Protein AF-A0A2E9LLC0-F1 (afdb_monomer_lite)

Sequence (88 aa):
MISDKIRAIIGGAIRTRTTRIEAKLKDAIALHPPRIAFDPRSVADLHATIFEGAFVMTRTLPDADIMLDQLRHDRCDLELLFGAEIKT

Secondary structure (DSSP, 8-state):
---HHHHHHHHHHHHHHHHHHHHHHHHHHHHS--SS---HHHHHHHHHHHHHHHHHHHHHSS-SSHHHHHHHHHHHHHHHHHT-----

Structure (mmCIF, N/CA/C/O backbone):
data_AF-A0A2E9LLC0-F1
#
_entry.id   AF-A0A2E9LLC0-F1
#
loop_
_atom_site.group_PDB
_atom_site.id
_atom_site.type_symbol
_atom_site.label_atom_id
_atom_site.label_alt_id
_atom_site.label_comp_id
_atom_site.label_asym_id
_atom_site.label_entity_id
_atom_site.label_seq_id
_atom_site.pdbx_PDB_ins_code
_atom_site.Cartn_x
_atom_site.Cartn_y
_atom_site.Car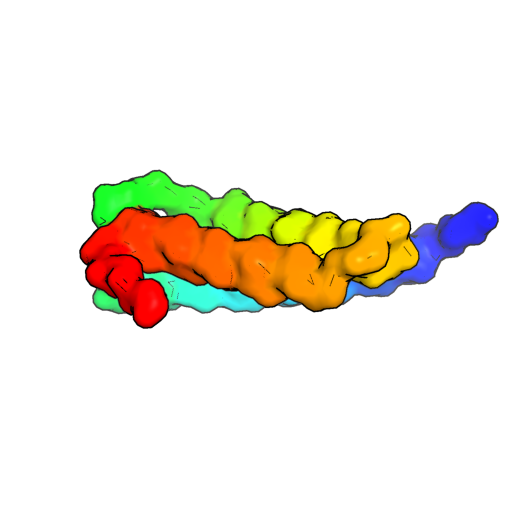tn_z
_atom_site.occupancy
_atom_site.B_iso_or_equiv
_atom_site.auth_seq_id
_atom_site.auth_comp_id
_atom_site.auth_asym_id
_atom_site.auth_atom_id
_atom_site.pdbx_PDB_model_num
ATOM 1 N N . MET A 1 1 ? 24.264 -2.074 -17.328 1.00 70.88 1 MET A N 1
ATOM 2 C CA . MET A 1 1 ? 24.237 -2.024 -15.849 1.00 70.88 1 MET A CA 1
ATOM 3 C C . MET A 1 1 ? 23.642 -0.684 -15.431 1.00 70.88 1 MET A C 1
ATOM 5 O O . MET A 1 1 ? 24.123 0.333 -15.913 1.00 70.88 1 MET A O 1
ATOM 9 N N . ILE A 1 2 ? 22.563 -0.664 -14.639 1.00 78.38 2 ILE A N 1
ATOM 10 C CA . ILE A 1 2 ? 21.962 0.590 -14.139 1.00 78.38 2 ILE A CA 1
ATOM 11 C C . ILE A 1 2 ? 22.945 1.242 -13.158 1.00 78.38 2 ILE A C 1
ATOM 13 O O . ILE A 1 2 ? 23.466 0.546 -12.289 1.00 78.38 2 ILE A O 1
ATOM 17 N N . SER A 1 3 ? 23.197 2.549 -13.290 1.00 94.56 3 SER A N 1
ATOM 18 C CA . SER A 1 3 ? 24.082 3.267 -12.363 1.00 94.56 3 SER A CA 1
ATOM 19 C C . SER A 1 3 ? 23.460 3.373 -10.970 1.00 94.56 3 SER A C 1
ATOM 21 O O . SER A 1 3 ? 22.241 3.509 -10.830 1.00 94.56 3 SER A O 1
ATOM 23 N N . ASP A 1 4 ? 24.291 3.381 -9.929 1.00 94.31 4 ASP A N 1
ATOM 24 C CA . ASP A 1 4 ? 23.812 3.500 -8.545 1.00 94.31 4 ASP A CA 1
ATOM 25 C C . ASP A 1 4 ? 23.017 4.787 -8.313 1.00 94.31 4 ASP A C 1
ATOM 27 O O . ASP A 1 4 ? 22.032 4.793 -7.575 1.00 94.31 4 ASP A O 1
ATOM 31 N N . LYS A 1 5 ? 23.363 5.858 -9.037 1.00 94.94 5 LYS A N 1
ATOM 32 C CA . LYS A 1 5 ? 22.607 7.113 -9.036 1.00 94.94 5 LYS A CA 1
ATOM 33 C C . LYS A 1 5 ? 21.175 6.924 -9.548 1.00 94.94 5 LYS A C 1
ATOM 35 O O . LYS A 1 5 ? 20.241 7.418 -8.923 1.00 94.94 5 LYS A O 1
ATOM 40 N N . ILE A 1 6 ? 20.981 6.201 -10.654 1.00 95.62 6 ILE A N 1
ATOM 41 C CA . ILE A 1 6 ? 19.640 5.924 -11.199 1.00 95.62 6 ILE A CA 1
ATOM 42 C C . ILE A 1 6 ? 18.849 5.042 -10.228 1.00 95.62 6 ILE A C 1
ATOM 44 O O . ILE A 1 6 ? 17.691 5.338 -9.933 1.00 95.62 6 ILE A O 1
ATOM 48 N N . ARG A 1 7 ? 19.484 4.002 -9.672 1.00 94.06 7 ARG A N 1
ATOM 49 C CA . ARG A 1 7 ? 18.863 3.128 -8.666 1.00 94.06 7 ARG A CA 1
ATOM 50 C C . ARG A 1 7 ? 18.394 3.919 -7.443 1.00 94.06 7 ARG A C 1
ATOM 52 O O . ARG A 1 7 ? 17.285 3.697 -6.961 1.00 94.06 7 ARG A O 1
ATOM 59 N N . ALA A 1 8 ? 19.211 4.855 -6.962 1.00 95.12 8 ALA A N 1
ATOM 60 C CA . ALA A 1 8 ? 18.879 5.699 -5.820 1.00 95.12 8 AL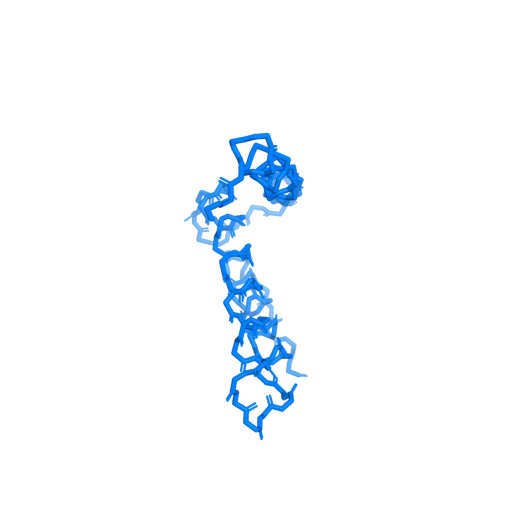A A CA 1
ATOM 61 C C . ALA A 1 8 ? 17.670 6.606 -6.097 1.00 95.12 8 ALA A C 1
ATOM 63 O O . ALA A 1 8 ? 16.789 6.707 -5.243 1.00 95.12 8 ALA A O 1
ATOM 64 N N . ILE A 1 9 ? 17.597 7.212 -7.288 1.00 96.62 9 ILE A N 1
ATOM 65 C CA . ILE A 1 9 ? 16.475 8.075 -7.696 1.00 96.62 9 ILE A CA 1
ATOM 66 C C . ILE A 1 9 ? 15.172 7.272 -7.763 1.00 96.62 9 ILE A C 1
ATOM 68 O O . ILE A 1 9 ? 14.188 7.651 -7.128 1.00 96.62 9 ILE A O 1
ATOM 72 N N . ILE A 1 10 ? 15.174 6.136 -8.469 1.00 92.62 10 ILE A N 1
ATOM 73 C CA . ILE A 1 10 ? 13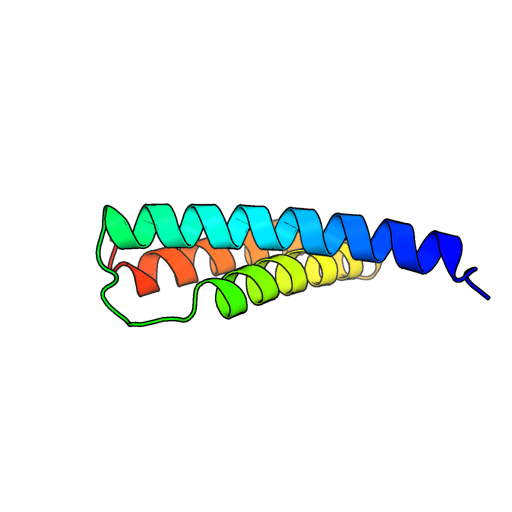.986 5.276 -8.602 1.00 92.62 10 ILE A CA 1
ATOM 74 C C . ILE A 1 10 ? 13.542 4.766 -7.226 1.00 92.62 10 ILE A C 1
ATOM 76 O O . ILE A 1 10 ? 12.376 4.901 -6.856 1.00 92.62 10 ILE A O 1
ATOM 80 N N . GLY A 1 11 ? 14.479 4.259 -6.420 1.00 93.56 11 GLY A N 1
ATOM 81 C CA . GLY A 1 11 ? 14.178 3.808 -5.061 1.00 93.56 11 GLY A CA 1
ATOM 82 C C . GLY A 1 11 ? 13.634 4.930 -4.169 1.00 93.56 11 GLY A C 1
ATOM 83 O O . GLY A 1 11 ? 12.774 4.685 -3.327 1.00 93.56 11 GLY A O 1
ATOM 84 N N . GLY A 1 12 ? 14.095 6.169 -4.360 1.00 95.88 12 GLY A N 1
ATOM 85 C CA . GLY A 1 12 ? 13.583 7.347 -3.660 1.00 95.88 12 GLY A CA 1
ATOM 86 C C . GLY A 1 12 ? 12.135 7.679 -4.022 1.00 95.88 12 GLY A C 1
ATOM 87 O O . GLY A 1 12 ? 11.340 7.981 -3.129 1.00 95.88 12 GLY A O 1
ATOM 88 N N . ALA A 1 13 ? 11.767 7.562 -5.300 1.00 93.75 13 ALA A N 1
ATOM 89 C CA . ALA A 1 13 ? 10.395 7.777 -5.758 1.00 93.75 13 ALA A CA 1
ATOM 90 C C . ALA A 1 13 ? 9.431 6.732 -5.170 1.00 93.75 13 ALA A C 1
ATOM 92 O O . ALA A 1 13 ? 8.396 7.097 -4.607 1.00 93.75 13 ALA A O 1
ATOM 93 N N . ILE A 1 14 ? 9.809 5.448 -5.212 1.00 93.25 14 ILE A N 1
ATOM 94 C CA . ILE A 1 14 ? 9.010 4.347 -4.647 1.00 93.25 14 ILE A CA 1
ATOM 95 C C . ILE A 1 14 ? 8.825 4.533 -3.135 1.00 93.25 14 ILE A C 1
ATOM 97 O O . ILE A 1 14 ? 7.702 4.455 -2.630 1.00 93.25 14 ILE A O 1
ATOM 101 N N . ARG A 1 15 ? 9.902 4.859 -2.403 1.00 94.81 15 ARG A N 1
ATOM 102 C CA . ARG A 1 15 ? 9.819 5.141 -0.960 1.00 94.81 15 ARG A CA 1
ATOM 103 C C . ARG A 1 15 ? 8.904 6.323 -0.662 1.00 94.81 15 ARG A C 1
ATOM 105 O O . ARG A 1 15 ? 8.036 6.201 0.193 1.00 94.81 15 ARG A O 1
ATOM 112 N N . THR A 1 16 ? 9.043 7.425 -1.400 1.00 96.00 16 THR A N 1
ATOM 113 C CA . THR A 1 16 ? 8.188 8.614 -1.240 1.00 96.00 16 THR A CA 1
ATOM 114 C C . THR A 1 16 ? 6.711 8.275 -1.431 1.00 96.00 16 THR A C 1
ATOM 116 O O . THR A 1 16 ? 5.877 8.675 -0.619 1.00 96.00 16 THR A O 1
ATOM 119 N N . ARG A 1 17 ? 6.370 7.518 -2.483 1.00 94.38 17 ARG A N 1
ATOM 120 C CA . ARG A 1 17 ? 4.991 7.074 -2.731 1.00 94.38 17 ARG A CA 1
ATOM 121 C C . ARG A 1 17 ? 4.465 6.237 -1.565 1.00 94.38 17 ARG A C 1
ATOM 123 O O . ARG A 1 17 ? 3.388 6.526 -1.052 1.00 94.38 17 ARG A O 1
ATOM 130 N N . THR A 1 18 ? 5.243 5.254 -1.132 1.00 96.38 18 THR A N 1
ATOM 131 C CA . THR A 1 18 ? 4.850 4.327 -0.066 1.00 96.38 18 THR A CA 1
ATOM 132 C C . THR A 1 18 ? 4.646 5.048 1.265 1.00 96.38 18 THR A C 1
ATOM 134 O O . THR A 1 18 ? 3.612 4.879 1.901 1.00 96.38 18 THR A O 1
ATOM 137 N N . THR A 1 19 ? 5.563 5.939 1.652 1.00 97.81 19 THR A N 1
ATOM 138 C CA . THR A 1 19 ? 5.436 6.748 2.875 1.00 97.81 19 THR A CA 1
ATOM 139 C C . THR A 1 19 ? 4.182 7.627 2.860 1.00 97.81 19 THR A C 1
ATOM 141 O O . THR A 1 19 ? 3.539 7.802 3.892 1.00 97.81 19 THR A O 1
ATOM 144 N N . ARG A 1 20 ? 3.783 8.159 1.697 1.00 97.69 20 ARG A N 1
ATOM 145 C CA . ARG A 1 20 ? 2.536 8.933 1.579 1.00 97.69 20 ARG A CA 1
ATOM 146 C C . ARG A 1 20 ? 1.290 8.068 1.751 1.00 97.69 20 ARG A C 1
ATOM 148 O O . ARG A 1 20 ? 0.312 8.547 2.314 1.00 97.69 20 ARG A O 1
ATOM 155 N N . ILE A 1 21 ? 1.303 6.833 1.254 1.00 97.00 21 ILE A N 1
ATOM 156 C CA . ILE A 1 21 ? 0.185 5.896 1.433 1.00 97.00 21 ILE A CA 1
ATOM 157 C C . ILE A 1 21 ? 0.099 5.466 2.898 1.00 97.00 21 ILE A C 1
ATOM 159 O O . ILE A 1 21 ? -0.972 5.547 3.486 1.00 97.00 21 ILE A O 1
ATOM 163 N N . GLU A 1 22 ? 1.229 5.110 3.507 1.00 98.44 22 GLU A N 1
ATOM 164 C CA . GLU A 1 22 ? 1.322 4.769 4.928 1.00 98.44 22 GLU A CA 1
ATOM 165 C C . GLU A 1 22 ? 0.749 5.887 5.815 1.00 98.44 22 GLU A C 1
ATOM 167 O O . GLU A 1 22 ? -0.042 5.613 6.714 1.00 98.44 22 GLU A O 1
ATOM 172 N N . ALA A 1 23 ? 1.097 7.150 5.539 1.00 98.44 23 ALA A N 1
ATOM 173 C CA . ALA A 1 23 ? 0.550 8.297 6.262 1.00 98.44 23 ALA A CA 1
ATOM 174 C C . ALA A 1 23 ? -0.980 8.382 6.136 1.00 98.44 23 ALA A C 1
ATOM 176 O O . ALA A 1 23 ? -1.671 8.479 7.143 1.00 98.44 23 ALA A O 1
ATOM 177 N N . LYS A 1 24 ? -1.520 8.238 4.918 1.00 97.81 24 LYS A N 1
ATOM 178 C CA . LYS A 1 24 ? -2.975 8.232 4.695 1.00 97.81 24 LYS A CA 1
ATOM 179 C C . LYS A 1 24 ? -3.681 7.093 5.426 1.00 97.81 24 LYS A C 1
ATOM 181 O O . LYS A 1 24 ? -4.782 7.287 5.925 1.00 97.81 24 LYS A O 1
ATOM 186 N N . LEU A 1 25 ? -3.068 5.912 5.479 1.00 97.88 25 LEU A N 1
ATOM 187 C CA . LEU A 1 25 ? -3.617 4.770 6.207 1.00 97.88 25 LEU A CA 1
ATOM 188 C C . LEU A 1 25 ? -3.625 5.028 7.716 1.00 97.88 25 LEU A C 1
ATOM 190 O O . LEU A 1 25 ? -4.617 4.721 8.368 1.00 97.88 25 LEU A O 1
ATOM 194 N N . LYS A 1 26 ? -2.569 5.639 8.268 1.00 98.25 26 LYS A N 1
ATOM 195 C CA . LYS A 1 26 ? -2.534 6.058 9.680 1.00 98.25 26 LYS A CA 1
ATOM 196 C C . LYS A 1 26 ? -3.628 7.078 9.996 1.00 98.25 26 LYS A C 1
ATOM 198 O O . LYS A 1 26 ? -4.333 6.907 10.988 1.00 98.25 26 LYS A O 1
ATOM 203 N N . ASP A 1 27 ? -3.807 8.076 9.134 1.00 98.06 27 ASP A N 1
ATOM 204 C CA . ASP A 1 27 ? -4.874 9.071 9.279 1.00 98.06 27 ASP A CA 1
ATOM 205 C C . ASP A 1 27 ? -6.261 8.405 9.222 1.00 98.06 27 ASP A C 1
ATOM 207 O O . ASP A 1 27 ? -7.127 8.683 10.051 1.00 98.06 27 ASP A O 1
ATOM 211 N N . ALA A 1 28 ? -6.462 7.468 8.289 1.00 96.44 28 ALA A N 1
ATOM 212 C CA . ALA A 1 28 ? -7.708 6.719 8.161 1.00 96.44 28 ALA A CA 1
ATOM 213 C C . ALA A 1 28 ? -7.994 5.845 9.391 1.00 96.44 28 ALA A C 1
ATOM 215 O O . ALA A 1 28 ? -9.118 5.856 9.875 1.00 96.44 28 ALA A O 1
ATOM 216 N N . ILE A 1 29 ? -6.993 5.142 9.932 1.00 97.56 29 ILE A N 1
ATOM 217 C CA . ILE A 1 29 ? -7.124 4.334 11.159 1.00 97.56 29 ILE A CA 1
ATOM 218 C C . ILE A 1 29 ? -7.527 5.201 12.355 1.00 97.56 29 ILE A C 1
ATOM 220 O O . ILE A 1 29 ? -8.346 4.777 13.168 1.00 97.56 29 ILE A O 1
ATOM 224 N N . ALA A 1 30 ? -6.965 6.408 12.471 1.00 97.19 30 ALA A N 1
ATOM 225 C CA . ALA A 1 30 ? -7.290 7.325 13.559 1.00 97.19 30 ALA A CA 1
ATOM 226 C C . ALA A 1 30 ? -8.746 7.819 13.499 1.00 97.19 30 ALA A C 1
ATOM 228 O O . ALA A 1 30 ? -9.376 8.001 14.539 1.00 97.19 30 ALA A O 1
ATOM 229 N N . LEU A 1 31 ? -9.282 8.026 12.292 1.00 96.81 31 LEU A N 1
ATOM 230 C CA . LEU A 1 31 ? -10.661 8.478 12.071 1.00 96.81 31 LEU A CA 1
ATOM 231 C C . LEU A 1 31 ? -11.676 7.328 12.081 1.00 96.81 31 LEU A C 1
ATOM 233 O O . LEU A 1 31 ? -12.822 7.502 12.496 1.00 96.81 31 LEU A O 1
ATOM 237 N N . HIS A 1 32 ? -11.253 6.157 11.618 1.00 94.88 32 HIS A N 1
ATOM 238 C CA . HIS A 1 32 ? -12.076 4.978 11.403 1.00 94.88 32 HIS A CA 1
ATOM 239 C C . HIS A 1 32 ? -11.296 3.743 11.875 1.00 94.88 32 HIS A C 1
ATOM 241 O O . HIS A 1 32 ? -10.569 3.143 11.084 1.00 94.88 32 HIS A O 1
ATOM 247 N N . PRO A 1 33 ? -11.408 3.348 13.156 1.00 94.50 33 PRO A N 1
ATOM 248 C CA . PRO A 1 33 ? -10.709 2.173 13.660 1.00 94.50 33 PRO A CA 1
ATOM 249 C C . PRO A 1 33 ? -11.025 0.935 12.804 1.00 94.50 33 PRO A C 1
ATOM 251 O O . PRO A 1 33 ? -12.204 0.645 12.579 1.00 94.50 33 PRO A O 1
ATOM 254 N N . PRO A 1 34 ? -10.011 0.211 12.298 1.00 96.69 34 PRO A N 1
ATOM 255 C CA . PRO A 1 34 ? -10.249 -0.897 11.390 1.00 96.69 34 PRO A CA 1
ATOM 256 C C . PRO A 1 34 ? -10.857 -2.091 12.127 1.00 96.69 34 PRO A C 1
ATOM 258 O O . PRO A 1 34 ? -10.598 -2.321 13.309 1.00 96.69 34 PRO A O 1
ATOM 261 N N . ARG A 1 35 ? -11.635 -2.895 11.400 1.00 97.19 35 ARG A N 1
ATOM 262 C CA . ARG A 1 35 ? -12.219 -4.142 11.912 1.00 97.19 35 ARG A CA 1
ATOM 263 C C . ARG A 1 35 ? -11.147 -5.200 12.168 1.00 97.19 35 ARG A C 1
ATOM 265 O O . ARG A 1 35 ? -11.277 -5.998 13.092 1.00 97.19 35 ARG A O 1
ATOM 272 N N . ILE A 1 36 ? -10.109 -5.217 11.335 1.00 96.19 36 ILE A N 1
ATOM 273 C CA . ILE A 1 36 ? -8.964 -6.121 11.446 1.00 96.19 36 ILE A CA 1
ATOM 274 C C . ILE A 1 36 ? -7.722 -5.259 11.655 1.00 96.19 36 ILE A C 1
ATOM 276 O O . ILE A 1 36 ? -7.466 -4.353 10.870 1.00 96.19 36 ILE A O 1
ATOM 280 N N . ALA A 1 37 ? -6.947 -5.529 12.705 1.00 95.81 37 ALA A N 1
ATOM 281 C CA . ALA A 1 37 ? -5.689 -4.825 12.926 1.00 95.81 37 ALA A CA 1
ATOM 282 C C . ALA A 1 37 ? -4.696 -5.142 11.796 1.00 95.81 37 ALA A C 1
ATOM 284 O O . ALA A 1 37 ? -4.511 -6.304 11.436 1.00 95.81 37 ALA A O 1
ATOM 285 N N . PHE A 1 38 ? -4.038 -4.116 11.264 1.00 96.88 38 PHE A N 1
ATOM 286 C CA . PHE A 1 38 ? -3.022 -4.261 10.226 1.00 96.88 38 PHE A CA 1
ATOM 287 C C . PHE A 1 38 ? -1.892 -3.253 10.428 1.00 96.88 38 PHE A C 1
ATOM 289 O O . PHE A 1 38 ? -2.071 -2.223 11.080 1.00 96.88 38 PHE A O 1
ATOM 296 N N . ASP A 1 39 ? -0.728 -3.549 9.850 1.00 97.56 39 ASP A N 1
ATOM 297 C CA . ASP A 1 39 ? 0.385 -2.606 9.776 1.00 97.56 39 ASP A CA 1
ATOM 298 C C . ASP A 1 39 ? 0.219 -1.689 8.546 1.00 97.56 39 ASP A C 1
ATOM 300 O O . ASP A 1 39 ? 0.267 -2.177 7.409 1.00 97.56 39 ASP A O 1
ATOM 304 N N . PRO A 1 40 ? 0.056 -0.362 8.730 1.00 97.62 40 PRO A N 1
ATOM 305 C CA . PRO A 1 40 ? -0.061 0.590 7.626 1.00 97.62 40 PRO A CA 1
ATOM 306 C C . PRO A 1 40 ? 1.125 0.551 6.668 1.00 97.62 40 PRO A C 1
ATOM 308 O O . PRO A 1 40 ? 0.962 0.825 5.477 1.00 97.62 40 PRO A O 1
ATOM 311 N N . ARG A 1 41 ? 2.321 0.231 7.176 1.00 97.38 41 ARG A N 1
ATOM 312 C CA . ARG A 1 41 ? 3.525 0.160 6.357 1.00 97.38 41 ARG A CA 1
ATOM 313 C C . ARG A 1 41 ? 3.454 -1.024 5.402 1.00 97.38 41 ARG A C 1
ATOM 315 O O . ARG A 1 41 ? 3.595 -0.830 4.197 1.00 97.38 41 ARG A O 1
ATOM 322 N N . SER A 1 42 ? 3.164 -2.210 5.931 1.00 97.06 42 SER A N 1
ATOM 323 C CA . SER A 1 42 ? 2.991 -3.425 5.134 1.00 97.06 42 SER A CA 1
ATOM 324 C C . SER A 1 42 ? 1.924 -3.272 4.041 1.00 97.06 42 SER A C 1
ATOM 326 O O . SER A 1 42 ? 2.176 -3.650 2.898 1.00 97.06 42 SER A O 1
ATOM 328 N N . VAL A 1 43 ? 0.775 -2.653 4.341 1.00 97.06 43 VAL A N 1
ATOM 329 C CA . VAL A 1 43 ? -0.283 -2.413 3.338 1.00 97.06 43 VAL A CA 1
ATOM 330 C C . VAL A 1 43 ? 0.153 -1.394 2.278 1.00 97.06 43 VAL A C 1
ATOM 332 O O . VAL A 1 43 ? -0.137 -1.562 1.095 1.00 97.06 43 VAL A O 1
ATOM 335 N N . ALA A 1 44 ? 0.906 -0.358 2.655 1.00 97.25 44 ALA A N 1
ATOM 336 C CA . ALA A 1 44 ? 1.464 0.582 1.685 1.00 97.25 44 ALA A CA 1
ATOM 337 C C . ALA A 1 44 ? 2.484 -0.085 0.740 1.00 97.25 44 ALA A C 1
ATOM 339 O O . ALA A 1 44 ? 2.482 0.197 -0.463 1.00 97.25 44 ALA A O 1
ATOM 340 N N . ASP A 1 45 ? 3.342 -0.965 1.269 1.00 96.19 45 ASP A N 1
ATOM 341 C CA . ASP A 1 45 ? 4.296 -1.750 0.476 1.00 96.19 45 ASP A CA 1
ATOM 342 C C . ASP A 1 45 ? 3.555 -2.744 -0.457 1.00 96.19 45 ASP A C 1
ATOM 344 O O . ASP A 1 45 ? 3.943 -2.904 -1.621 1.00 96.19 45 ASP A O 1
ATOM 348 N N . LEU A 1 46 ? 2.450 -3.351 0.003 1.00 95.56 46 LEU A N 1
ATOM 349 C CA . LEU A 1 46 ? 1.572 -4.201 -0.814 1.00 95.56 46 LEU A CA 1
ATOM 350 C C . LEU A 1 46 ? 0.977 -3.423 -1.993 1.00 95.56 46 LEU A C 1
ATOM 352 O O . LEU A 1 46 ? 1.150 -3.838 -3.138 1.00 95.56 46 LEU A O 1
ATOM 356 N N . HIS A 1 47 ? 0.361 -2.266 -1.737 1.00 94.62 47 HIS A N 1
ATOM 357 C CA . HIS A 1 47 ? -0.211 -1.410 -2.781 1.00 94.62 47 HIS A CA 1
ATOM 358 C C . HIS A 1 47 ? 0.828 -1.034 -3.850 1.00 94.62 47 HIS A C 1
ATOM 360 O O . HIS A 1 47 ? 0.553 -1.061 -5.054 1.00 94.62 47 HIS A O 1
ATOM 366 N N . ALA A 1 48 ? 2.049 -0.681 -3.431 1.00 93.06 48 ALA A N 1
ATOM 367 C CA . ALA A 1 48 ? 3.135 -0.391 -4.362 1.00 93.06 48 ALA A CA 1
ATOM 368 C C . ALA A 1 48 ? 3.489 -1.626 -5.206 1.00 93.06 48 ALA A C 1
ATOM 370 O O . ALA A 1 48 ? 3.587 -1.522 -6.426 1.00 93.06 48 ALA A O 1
ATOM 371 N N . THR A 1 49 ? 3.616 -2.791 -4.572 1.00 94.88 49 THR A N 1
ATOM 372 C CA . THR A 1 49 ? 3.962 -4.056 -5.238 1.00 94.88 49 THR A CA 1
ATOM 373 C C . THR A 1 49 ? 2.904 -4.477 -6.257 1.00 94.88 49 THR A C 1
ATOM 375 O O . THR A 1 49 ? 3.256 -4.810 -7.389 1.00 94.88 49 THR A O 1
ATOM 378 N N . ILE A 1 50 ? 1.620 -4.405 -5.892 1.00 95.06 50 ILE A N 1
ATOM 379 C CA . ILE A 1 50 ? 0.494 -4.699 -6.785 1.00 95.06 50 ILE A CA 1
ATOM 380 C C . ILE A 1 50 ? 0.534 -3.772 -7.999 1.00 95.06 50 ILE A C 1
ATOM 382 O O . ILE A 1 50 ? 0.466 -4.238 -9.132 1.00 95.06 50 ILE A O 1
ATOM 386 N N . PHE A 1 51 ? 0.698 -2.468 -7.777 1.00 91.88 51 PHE A N 1
ATOM 387 C CA . PHE A 1 51 ? 0.700 -1.483 -8.854 1.00 91.88 51 PHE A CA 1
ATOM 388 C C . PHE A 1 51 ? 1.869 -1.678 -9.831 1.00 91.88 51 PHE A C 1
ATOM 390 O O . PHE A 1 51 ? 1.658 -1.699 -11.042 1.00 91.88 51 PHE A O 1
ATOM 397 N N . GLU A 1 52 ? 3.101 -1.819 -9.327 1.00 92.69 52 GLU A N 1
ATOM 398 C CA . GLU A 1 52 ? 4.284 -2.008 -10.182 1.00 92.69 52 GLU A CA 1
ATOM 399 C C . GLU A 1 52 ? 4.239 -3.365 -10.903 1.00 92.69 52 GLU A C 1
ATOM 401 O O . GLU A 1 52 ? 4.548 -3.452 -12.092 1.00 92.69 52 GLU A O 1
ATOM 406 N N . GLY A 1 53 ? 3.801 -4.421 -10.208 1.00 93.81 53 GLY A N 1
ATOM 407 C CA . GLY A 1 53 ? 3.620 -5.750 -10.786 1.00 93.81 53 GLY A CA 1
ATOM 408 C C . GLY A 1 53 ? 2.572 -5.750 -11.896 1.00 93.81 53 GLY A C 1
ATOM 409 O O . GLY A 1 53 ? 2.855 -6.191 -13.008 1.00 93.81 53 GLY A O 1
ATOM 410 N N . ALA A 1 54 ? 1.393 -5.185 -11.637 1.00 94.25 54 ALA A N 1
ATOM 411 C CA . ALA A 1 54 ? 0.326 -5.071 -12.625 1.00 94.25 54 ALA A CA 1
ATOM 412 C C . ALA A 1 54 ? 0.757 -4.230 -13.836 1.00 94.25 54 ALA A C 1
ATOM 414 O O . ALA A 1 54 ? 0.502 -4.621 -14.975 1.00 94.25 54 ALA A O 1
ATOM 415 N N . PHE A 1 55 ? 1.497 -3.136 -13.618 1.00 92.69 55 PHE A N 1
ATOM 416 C CA . PHE A 1 55 ? 2.069 -2.350 -14.709 1.00 92.69 55 PHE A CA 1
ATOM 417 C C . PHE A 1 55 ? 3.001 -3.188 -15.593 1.00 92.69 55 PHE A C 1
ATOM 419 O O . PHE A 1 55 ? 2.872 -3.145 -16.816 1.00 92.69 55 PHE A O 1
ATOM 426 N N . VAL A 1 56 ? 3.899 -3.990 -15.010 1.00 94.31 56 VAL A N 1
ATOM 427 C CA . VAL A 1 56 ? 4.757 -4.904 -15.785 1.00 94.31 56 VAL A CA 1
ATOM 428 C C . VAL A 1 56 ? 3.915 -5.912 -16.570 1.00 94.31 56 VAL A C 1
ATOM 430 O O . VAL A 1 56 ? 4.160 -6.098 -17.760 1.00 94.31 56 VAL A O 1
ATOM 433 N N . MET A 1 57 ? 2.896 -6.508 -15.948 1.00 95.00 57 MET A N 1
ATOM 434 C CA . MET A 1 57 ? 2.025 -7.499 -16.592 1.00 95.00 57 MET A CA 1
ATOM 435 C C . MET A 1 57 ? 1.268 -6.922 -17.797 1.00 95.00 57 MET A C 1
ATOM 4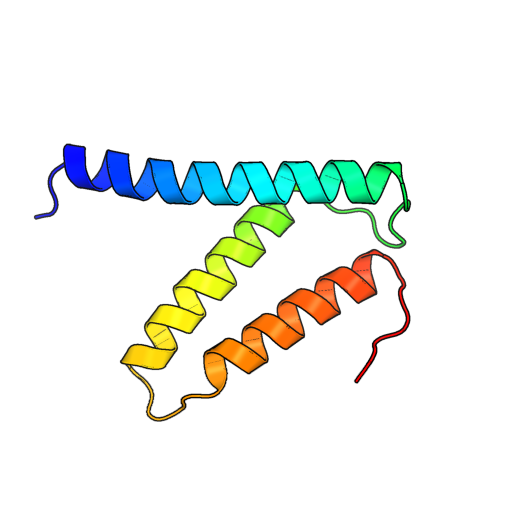37 O O . MET A 1 57 ? 1.179 -7.578 -18.830 1.00 95.00 57 MET A O 1
ATOM 441 N N . THR A 1 58 ? 0.819 -5.663 -17.731 1.00 9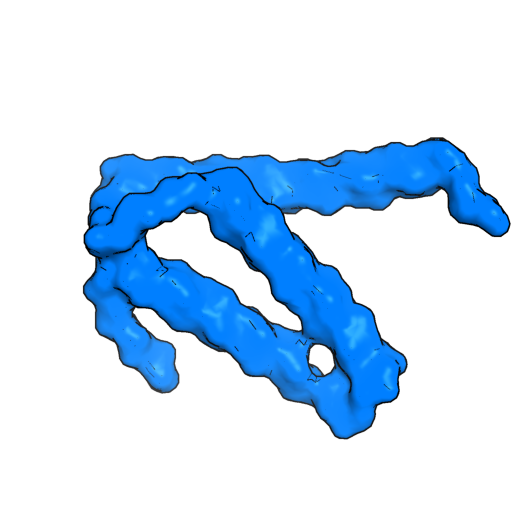4.00 58 THR A N 1
ATOM 442 C CA . THR A 1 58 ? 0.149 -4.994 -18.871 1.00 94.00 58 THR A CA 1
ATOM 443 C C . THR A 1 58 ? 1.061 -4.795 -20.087 1.00 94.00 58 THR A C 1
ATOM 445 O O . THR A 1 58 ? 0.592 -4.560 -21.197 1.00 94.00 58 THR A O 1
ATOM 448 N N . ARG A 1 59 ? 2.387 -4.860 -19.897 1.00 91.81 59 ARG A N 1
ATOM 449 C CA . ARG A 1 59 ? 3.377 -4.751 -20.979 1.00 91.81 59 ARG A CA 1
ATOM 450 C C . ARG A 1 59 ? 3.739 -6.101 -21.589 1.00 91.81 59 ARG A C 1
ATOM 452 O O . ARG A 1 59 ? 4.379 -6.118 -22.637 1.00 91.81 59 ARG A O 1
ATOM 459 N N . THR A 1 60 ? 3.388 -7.204 -20.932 1.00 93.75 60 THR A N 1
ATOM 460 C CA . THR A 1 60 ? 3.800 -8.559 -21.322 1.00 93.75 60 THR A CA 1
ATOM 461 C C . THR A 1 60 ? 2.635 -9.441 -21.751 1.00 93.75 60 THR A C 1
ATOM 463 O O . THR A 1 60 ? 2.837 -10.338 -22.567 1.00 93.75 60 THR A O 1
ATOM 466 N N . LEU A 1 61 ? 1.430 -9.195 -21.236 1.00 92.62 61 LEU A N 1
ATOM 467 C CA . LEU A 1 61 ? 0.232 -9.971 -21.536 1.00 92.62 61 LEU A CA 1
ATOM 468 C C . LEU A 1 61 ? -0.723 -9.199 -22.460 1.00 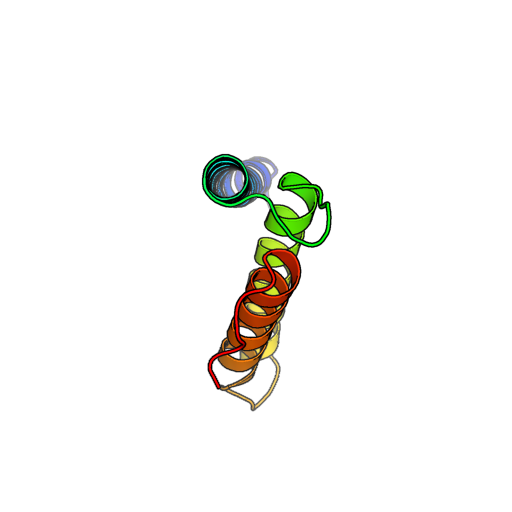92.62 61 LEU A C 1
ATOM 470 O O . LEU A 1 61 ? -0.798 -7.974 -22.372 1.00 92.62 61 LEU A O 1
ATOM 474 N N . PRO A 1 62 ? -1.485 -9.891 -23.331 1.00 89.25 62 PRO A N 1
ATOM 475 C CA . PRO A 1 62 ? -2.489 -9.276 -24.199 1.00 89.25 62 PRO A CA 1
ATOM 476 C C . PRO A 1 62 ? -3.798 -8.998 -23.439 1.00 89.25 62 PRO A C 1
ATOM 478 O O . PRO A 1 62 ? -4.881 -9.310 -23.926 1.00 89.25 62 PRO A O 1
ATOM 481 N N . ASP A 1 63 ? -3.696 -8.452 -22.230 1.00 89.38 63 ASP A N 1
ATOM 482 C CA . ASP A 1 63 ? -4.831 -8.140 -21.368 1.00 89.38 63 ASP A CA 1
ATOM 483 C C . ASP A 1 63 ? -4.650 -6.733 -20.789 1.00 89.38 63 ASP A C 1
ATOM 485 O O . ASP A 1 63 ? -3.740 -6.461 -19.999 1.00 89.38 63 ASP A O 1
ATOM 489 N N . ALA A 1 64 ? -5.506 -5.820 -21.249 1.00 81.56 64 ALA A N 1
ATOM 490 C CA . ALA A 1 64 ? -5.475 -4.417 -20.861 1.00 81.56 64 ALA A CA 1
ATOM 491 C C . ALA A 1 64 ? -6.112 -4.169 -19.482 1.00 81.56 64 ALA A C 1
ATOM 493 O O . ALA A 1 64 ? -5.852 -3.125 -18.879 1.00 81.56 64 ALA A O 1
ATOM 494 N N . ASP A 1 65 ? -6.901 -5.118 -18.972 1.00 94.06 65 ASP A N 1
ATOM 495 C CA . ASP A 1 65 ? -7.736 -4.928 -17.788 1.00 94.06 65 ASP A CA 1
ATOM 496 C C . ASP A 1 65 ? -7.055 -5.391 -16.495 1.00 94.06 65 ASP A C 1
ATOM 498 O O . ASP A 1 65 ? -7.475 -4.980 -15.412 1.00 94.06 65 ASP A O 1
ATOM 502 N N . ILE A 1 66 ? -5.932 -6.122 -16.580 1.00 93.75 66 ILE A N 1
ATOM 503 C CA . ILE A 1 66 ? -5.156 -6.595 -15.415 1.00 93.75 66 ILE A CA 1
ATOM 504 C C . ILE A 1 66 ? -4.921 -5.476 -14.399 1.00 93.75 66 ILE A C 1
ATOM 506 O O . ILE A 1 66 ? -5.098 -5.674 -13.199 1.00 93.75 66 ILE A O 1
ATOM 510 N N . MET A 1 67 ? -4.533 -4.285 -14.859 1.00 93.25 67 MET A N 1
ATOM 511 C CA . MET A 1 67 ? -4.291 -3.156 -13.961 1.00 93.25 67 MET A CA 1
ATOM 512 C C . MET A 1 67 ? -5.551 -2.748 -13.194 1.00 93.25 67 MET A C 1
ATOM 514 O O . MET A 1 67 ? -5.492 -2.499 -11.991 1.00 93.25 67 MET A O 1
ATOM 518 N N . LEU A 1 68 ? -6.685 -2.663 -13.890 1.00 93.75 68 LEU A N 1
ATOM 519 C CA . LEU A 1 68 ? -7.958 -2.273 -13.293 1.00 93.75 68 LEU A CA 1
ATOM 520 C C . LEU A 1 68 ? -8.421 -3.314 -12.278 1.00 93.75 68 LEU A C 1
ATOM 522 O O . LEU A 1 68 ? -8.840 -2.942 -11.185 1.00 93.75 68 LEU A O 1
ATOM 526 N N . ASP A 1 69 ? -8.291 -4.596 -12.600 1.00 94.94 69 ASP A N 1
ATOM 527 C CA . ASP A 1 69 ? -8.700 -5.678 -11.709 1.00 94.94 69 ASP A CA 1
ATOM 528 C C . ASP A 1 69 ? -7.845 -5.739 -10.445 1.00 94.94 69 ASP A C 1
ATOM 530 O O . ASP A 1 69 ? -8.376 -5.877 -9.344 1.00 94.94 69 ASP A O 1
ATOM 534 N N . GLN A 1 70 ? -6.533 -5.532 -10.562 1.00 95.50 70 GLN A N 1
ATOM 535 C CA . GLN A 1 70 ? -5.665 -5.458 -9.389 1.00 95.50 70 GLN A CA 1
ATOM 536 C C . GLN A 1 70 ? -5.970 -4.241 -8.502 1.00 95.50 70 GLN A C 1
ATOM 538 O O . GLN A 1 70 ? -5.965 -4.355 -7.279 1.00 95.50 70 GLN A O 1
ATOM 543 N N . LEU A 1 71 ? -6.307 -3.089 -9.091 1.00 92.81 71 LEU A N 1
ATOM 544 C CA . LEU A 1 71 ? -6.736 -1.912 -8.325 1.00 92.81 71 LEU A CA 1
ATOM 545 C C . LEU A 1 71 ? -8.103 -2.109 -7.653 1.00 92.81 71 LEU A C 1
ATOM 547 O O . LEU A 1 71 ? -8.329 -1.593 -6.558 1.00 92.81 71 LEU A O 1
ATOM 551 N N . ARG A 1 72 ? -9.019 -2.852 -8.288 1.00 94.62 72 ARG A N 1
ATOM 552 C CA . ARG A 1 72 ? -10.302 -3.235 -7.679 1.00 94.62 72 ARG A CA 1
ATOM 553 C C . ARG A 1 72 ? -10.082 -4.141 -6.471 1.00 94.62 72 ARG A C 1
ATOM 555 O O . ARG A 1 72 ? -10.694 -3.890 -5.435 1.00 94.62 72 ARG A O 1
ATOM 562 N N . HIS A 1 73 ? -9.201 -5.135 -6.576 1.00 94.38 73 HIS A N 1
ATOM 563 C CA . HIS A 1 73 ? -8.867 -6.012 -5.451 1.00 94.38 73 HIS A CA 1
ATOM 564 C C . HIS A 1 73 ? -8.184 -5.256 -4.310 1.00 94.38 73 HIS A C 1
ATOM 566 O O . HIS A 1 73 ? -8.631 -5.370 -3.176 1.00 94.38 73 HIS A O 1
ATOM 572 N N . ASP A 1 74 ? -7.200 -4.404 -4.607 1.00 94.69 74 ASP A N 1
ATOM 573 C CA . ASP A 1 74 ? -6.531 -3.567 -3.600 1.00 94.69 74 ASP A CA 1
ATOM 574 C C . ASP A 1 74 ? -7.533 -2.689 -2.824 1.00 94.69 74 ASP A C 1
ATOM 576 O O . ASP A 1 74 ? -7.485 -2.591 -1.596 1.00 94.69 74 ASP A O 1
ATOM 580 N N . ARG A 1 75 ? -8.524 -2.115 -3.521 1.00 94.31 75 ARG A N 1
ATOM 581 C CA . ARG A 1 75 ? -9.632 -1.403 -2.871 1.00 94.31 75 ARG A CA 1
ATOM 582 C C . ARG A 1 75 ? -10.498 -2.330 -2.014 1.00 94.31 75 ARG A C 1
ATOM 584 O O . ARG A 1 75 ? -10.840 -1.944 -0.898 1.00 94.31 75 ARG A O 1
ATOM 591 N N . CYS A 1 76 ? -10.877 -3.503 -2.520 1.00 94.88 76 CYS A N 1
ATOM 592 C CA . CYS A 1 76 ? -11.699 -4.458 -1.772 1.00 94.88 76 CYS A CA 1
ATOM 593 C C . CYS A 1 76 ? -11.001 -4.911 -0.484 1.00 94.88 76 CYS A C 1
ATOM 595 O O . CYS A 1 76 ? -11.640 -4.969 0.564 1.00 94.88 76 CYS A O 1
ATOM 597 N N . ASP A 1 77 ? -9.695 -5.169 -0.537 1.00 93.56 77 ASP A N 1
ATOM 598 C CA . ASP A 1 77 ? -8.899 -5.552 0.629 1.00 93.56 77 ASP A CA 1
ATOM 599 C C . ASP A 1 77 ? -8.914 -4.446 1.691 1.00 93.56 77 ASP A C 1
ATOM 601 O O . ASP A 1 77 ? -9.151 -4.715 2.871 1.00 93.56 77 ASP A O 1
ATOM 605 N N . LEU A 1 78 ? -8.761 -3.183 1.280 1.00 94.56 78 LEU A N 1
ATOM 606 C CA . LEU A 1 78 ? -8.908 -2.040 2.182 1.00 94.56 78 LEU A CA 1
ATOM 607 C C . LEU A 1 78 ? -10.326 -1.946 2.763 1.00 94.56 78 LEU A C 1
ATOM 609 O O . LEU A 1 78 ? -10.479 -1.812 3.975 1.00 94.56 78 LEU A O 1
ATOM 613 N N . GLU A 1 79 ? -11.372 -2.053 1.944 1.00 94.56 79 GLU A N 1
ATOM 614 C CA . GLU A 1 79 ? -12.763 -2.028 2.422 1.00 94.56 79 GLU A CA 1
ATOM 615 C C . GLU A 1 79 ? -13.019 -3.136 3.458 1.00 94.56 79 GLU A C 1
ATOM 617 O O . GLU A 1 79 ? -13.597 -2.880 4.518 1.00 94.56 79 GLU A O 1
ATOM 622 N N . LEU A 1 80 ? -12.495 -4.341 3.224 1.00 94.50 80 LEU A N 1
ATOM 623 C CA . LEU A 1 80 ? -12.593 -5.475 4.141 1.00 94.50 80 LEU A CA 1
ATOM 624 C C . LEU A 1 80 ? -11.863 -5.242 5.469 1.00 94.50 80 LEU A C 1
ATOM 626 O O . LEU A 1 80 ? -12.413 -5.602 6.521 1.00 94.50 80 LEU A O 1
ATOM 630 N N . LEU A 1 81 ? -10.668 -4.640 5.444 1.00 95.81 81 LEU A N 1
ATOM 631 C CA . LEU A 1 81 ? -9.899 -4.293 6.647 1.00 95.81 81 LEU A CA 1
ATOM 632 C C . LEU A 1 81 ? -10.663 -3.310 7.542 1.00 95.81 81 LEU A C 1
ATOM 634 O O . LEU A 1 81 ? -10.659 -3.459 8.766 1.00 95.81 81 LEU A O 1
ATOM 638 N N . PHE A 1 82 ? -11.369 -2.349 6.944 1.00 95.81 82 PHE A N 1
ATOM 639 C CA . PHE A 1 82 ? -12.196 -1.377 7.667 1.00 95.81 82 PHE A CA 1
ATOM 640 C C . PHE A 1 82 ? -13.627 -1.870 7.940 1.00 95.81 82 PHE A C 1
ATOM 642 O O . PHE A 1 82 ? -14.351 -1.243 8.707 1.00 95.81 82 PHE A O 1
ATOM 649 N N . GLY A 1 83 ? -14.035 -3.010 7.373 1.00 92.12 83 GLY A N 1
ATOM 650 C CA . GLY A 1 83 ? -15.395 -3.536 7.520 1.00 92.12 83 GLY A CA 1
ATOM 651 C C . GLY A 1 83 ? -16.455 -2.711 6.785 1.00 92.12 83 GLY A C 1
ATOM 652 O O . GLY A 1 83 ? -17.611 -2.710 7.199 1.00 92.12 83 GLY A O 1
ATOM 653 N N . ALA A 1 84 ? -16.067 -2.000 5.725 1.00 85.69 84 ALA A N 1
ATOM 654 C CA . ALA A 1 84 ? -16.997 -1.293 4.858 1.00 85.69 84 ALA A CA 1
ATOM 655 C C . ALA A 1 84 ? -17.807 -2.283 4.002 1.00 85.69 84 ALA A C 1
ATOM 657 O O . ALA A 1 84 ? -17.327 -3.365 3.656 1.00 85.69 84 ALA A O 1
ATOM 658 N N . GLU A 1 85 ? -19.035 -1.905 3.637 1.00 76.75 85 GLU A N 1
ATOM 659 C CA . GLU A 1 85 ? -19.797 -2.637 2.623 1.00 76.75 85 GLU A CA 1
ATOM 660 C C . GLU A 1 85 ? -19.066 -2.561 1.278 1.00 76.75 85 GLU A C 1
ATOM 662 O O . GLU A 1 85 ? -18.771 -1.465 0.790 1.00 76.75 85 GLU A O 1
ATOM 667 N N . ILE A 1 86 ? -18.790 -3.726 0.681 1.00 72.19 86 ILE A N 1
ATOM 668 C CA . ILE A 1 86 ? -18.131 -3.822 -0.623 1.00 72.19 86 ILE A CA 1
ATOM 669 C C . ILE A 1 86 ? -19.091 -3.276 -1.678 1.00 72.19 86 ILE A C 1
ATOM 671 O O . ILE A 1 86 ? -20.142 -3.866 -1.938 1.00 72.19 86 ILE A O 1
ATOM 675 N N . LYS A 1 87 ? -18.737 -2.148 -2.293 1.00 62.94 87 LYS A N 1
ATOM 676 C CA . LYS A 1 87 ? -19.528 -1.570 -3.387 1.00 62.94 87 LYS A CA 1
ATOM 677 C C . LYS A 1 87 ? -19.042 -2.155 -4.706 1.00 62.94 87 LYS A C 1
ATOM 679 O O . LYS A 1 87 ? -17.983 -1.753 -5.188 1.00 62.94 87 LYS A O 1
ATOM 684 N N . THR A 1 88 ? -19.805 -3.115 -5.229 1.00 57.28 88 THR A N 1
ATOM 685 C CA . THR A 1 88 ? -19.578 -3.752 -6.537 1.00 57.28 88 THR A CA 1
ATOM 686 C C . THR A 1 88 ? -19.863 -2.793 -7.686 1.00 57.28 88 THR A C 1
ATOM 688 O O . THR A 1 88 ? -20.834 -2.010 -7.572 1.00 57.28 88 THR A O 1
#

Radius of gyration: 15.36 Å; chains: 1; bounding box: 44×19×38 Å

Foldseek 3Di:
DDDPVNVVVVVVVLVVQLVVQLVVVVVCCVVQPWPADDRSSVLSVVVSCLQVVQVVCCVPDPDVCSNVVSVLVSVVVVCNRRVHDRDD

pLDDT: mean 93.11, std 7.08, range [57.28, 98.44]